Protein AF-A0A1M5CY15-F1 (afdb_monomer_lite)

Radius of gyration: 13.84 Å; chains: 1; bounding box: 31×34×30 Å

InterPro domains:
  IPR002525 Transposase IS110-like, N-terminal [PF01548] (16-61)

Secondary structure (DSSP, 8-state):
----GGGGSPTTPEEEEEE--SSEEEEEEEETTEEEEEEEEEESSHHHHHHHHHHHHHHHTT-

pLDDT: mean 88.15, std 14.29, range [43.88, 98.62]

Sequence (63 aa):
MKVSKIKQIQPNTLIVGIDIAKQTHWAQMMLQGKLIGKAFSFQNTRESFENLVTTLKAYQQKL

Foldseek 3Di:
DPDDPLVPDDAPDKDKDWDDDDFKIKIWIDHPRHTDDDIDIFTPDPVRVVVVVVVVVVVSVVD

Structure (mmCIF, N/CA/C/O backbone):
data_AF-A0A1M5CY15-F1
#
_entry.id   AF-A0A1M5CY15-F1
#
loop_
_atom_site.group_PDB
_atom_site.id
_atom_site.type_symbol
_atom_site.label_atom_id
_atom_site.label_alt_id
_atom_site.label_comp_id
_atom_site.label_asym_id
_atom_site.label_entity_id
_atom_site.label_seq_id
_atom_site.pdbx_PDB_ins_code
_atom_site.Cartn_x
_atom_site.Cartn_y
_atom_site.Cartn_z
_atom_site.occupancy
_atom_site.B_iso_or_equiv
_atom_site.auth_seq_id
_atom_site.auth_comp_id
_atom_site.auth_asym_id
_atom_site.auth_atom_id
_atom_site.pdbx_PDB_model_num
ATOM 1 N N . MET A 1 1 ? -20.129 -25.240 17.194 1.00 43.88 1 MET A N 1
ATOM 2 C CA . MET A 1 1 ? -20.284 -23.769 17.136 1.00 43.88 1 MET A CA 1
ATOM 3 C C . MET A 1 1 ? -19.120 -23.202 16.325 1.00 43.88 1 MET A C 1
ATOM 5 O O . MET A 1 1 ? -17.992 -23.266 16.793 1.00 43.88 1 MET A O 1
ATOM 9 N N . LYS A 1 2 ? -19.342 -22.778 15.069 1.00 48.66 2 LYS A N 1
ATOM 10 C CA . LYS A 1 2 ? -18.273 -22.197 14.233 1.00 48.66 2 LYS A CA 1
ATOM 11 C C . LYS A 1 2 ? -17.850 -20.874 14.867 1.00 48.66 2 LYS A C 1
ATOM 13 O O . LYS A 1 2 ? -18.651 -19.946 14.907 1.00 48.66 2 LYS A O 1
ATOM 18 N N . VAL A 1 3 ? -16.620 -20.799 15.373 1.00 52.94 3 VAL A N 1
ATOM 19 C CA . VAL A 1 3 ? -16.008 -19.531 15.783 1.00 52.94 3 VAL A CA 1
ATOM 20 C C . VAL A 1 3 ? -16.075 -18.614 14.566 1.00 52.94 3 VAL A C 1
ATOM 22 O O . VAL A 1 3 ? -15.521 -18.935 13.512 1.00 52.94 3 VAL A O 1
ATOM 25 N N . SER A 1 4 ? -16.833 -17.524 14.661 1.00 53.44 4 SER A N 1
ATOM 26 C CA . SER A 1 4 ? -16.880 -16.523 13.606 1.00 53.44 4 SER A CA 1
ATOM 27 C C . SER A 1 4 ? -15.449 -16.018 13.399 1.00 53.44 4 SER A C 1
ATOM 29 O O . SER A 1 4 ? -14.849 -15.439 14.303 1.00 53.44 4 SER A O 1
ATOM 31 N N . LYS A 1 5 ? -14.879 -16.263 12.208 1.00 54.78 5 LYS A N 1
ATOM 32 C CA . LYS A 1 5 ? -13.507 -15.860 11.817 1.00 54.78 5 LYS A CA 1
ATOM 33 C C . LYS A 1 5 ? -13.201 -14.369 12.058 1.00 54.78 5 LYS A C 1
ATOM 35 O O . LYS A 1 5 ? -12.049 -13.961 12.043 1.00 54.78 5 LYS A O 1
ATOM 40 N N . ILE A 1 6 ? -14.229 -13.566 12.321 1.00 54.66 6 ILE A N 1
ATOM 41 C CA . ILE A 1 6 ? -14.174 -12.129 12.586 1.00 54.66 6 ILE A CA 1
ATOM 42 C C . ILE A 1 6 ? -13.444 -11.794 13.906 1.00 54.66 6 ILE A C 1
ATOM 44 O O . ILE A 1 6 ? -12.942 -10.685 14.039 1.00 54.66 6 ILE A O 1
ATOM 48 N N . LYS A 1 7 ? -13.281 -12.730 14.857 1.00 59.62 7 LYS A N 1
ATOM 49 C CA . LYS A 1 7 ? -12.550 -12.463 16.119 1.00 59.62 7 LYS A CA 1
ATOM 50 C C . LYS A 1 7 ? -11.010 -12.468 16.020 1.00 59.62 7 LYS A C 1
ATOM 52 O O . LYS A 1 7 ? -10.357 -12.371 17.053 1.00 59.62 7 LYS A O 1
ATOM 57 N N . GLN A 1 8 ? -10.411 -12.593 14.830 1.00 71.56 8 GLN A N 1
ATOM 58 C CA . GLN A 1 8 ? -8.941 -12.601 14.687 1.00 71.56 8 GLN A CA 1
ATOM 59 C C . GLN A 1 8 ? -8.318 -11.213 14.494 1.00 71.56 8 GLN A C 1
ATOM 61 O O . GLN A 1 8 ? -7.132 -11.042 14.764 1.00 71.56 8 GLN A O 1
ATOM 66 N N . ILE A 1 9 ? -9.091 -10.228 14.037 1.00 81.75 9 ILE A N 1
ATOM 67 C CA . ILE A 1 9 ? -8.590 -8.869 13.821 1.00 81.75 9 ILE A CA 1
ATOM 68 C C . ILE A 1 9 ? -8.952 -8.032 15.044 1.00 81.75 9 ILE A C 1
ATOM 70 O O . ILE A 1 9 ? -10.122 -7.950 15.418 1.00 81.75 9 ILE A O 1
ATOM 74 N N . GLN A 1 10 ? -7.947 -7.425 15.675 1.00 84.81 10 GLN A N 1
ATOM 75 C CA . GLN A 1 10 ? -8.167 -6.558 16.828 1.00 84.81 10 GLN A CA 1
ATOM 76 C C . GLN A 1 10 ? -8.995 -5.329 16.414 1.00 84.81 10 GLN A C 1
ATOM 78 O O . GLN A 1 10 ? -8.828 -4.826 15.294 1.00 84.81 10 GLN A O 1
ATOM 83 N N . PRO A 1 11 ? -9.871 -4.810 17.294 1.00 82.31 11 PRO A N 1
ATOM 84 C CA . PRO A 1 11 ? -10.527 -3.529 17.064 1.00 82.31 11 PRO A CA 1
ATOM 85 C C . PRO A 1 11 ? -9.509 -2.438 16.705 1.00 82.31 11 PRO A C 1
ATOM 87 O O . PRO A 1 11 ? -8.362 -2.483 17.135 1.00 82.31 11 PRO A O 1
ATOM 90 N N . ASN A 1 12 ? -9.931 -1.471 15.893 1.00 85.12 12 ASN A N 1
ATOM 91 C CA . ASN A 1 12 ? -9.111 -0.342 15.434 1.00 85.12 12 ASN A CA 1
ATOM 92 C C . ASN A 1 12 ? -7.866 -0.729 14.611 1.00 85.12 12 ASN A C 1
ATOM 94 O O . ASN A 1 12 ? -6.976 0.090 14.399 1.00 85.12 12 ASN A O 1
ATOM 98 N N . THR A 1 13 ? -7.819 -1.949 14.071 1.00 89.31 13 THR A N 1
ATOM 99 C CA . THR A 1 13 ? -6.793 -2.328 13.092 1.00 89.31 13 THR A CA 1
ATOM 100 C C . THR A 1 13 ? -7.153 -1.775 11.712 1.00 89.31 13 THR A C 1
ATOM 102 O O . THR A 1 13 ? -8.169 -2.167 11.131 1.00 89.31 13 THR A O 1
ATOM 105 N N . LEU A 1 14 ? -6.306 -0.898 11.163 1.00 91.94 14 LEU A N 1
ATOM 106 C CA . LEU A 1 14 ? -6.378 -0.489 9.758 1.00 91.94 14 LEU A CA 1
ATOM 107 C C . LEU A 1 14 ? -5.962 -1.663 8.862 1.00 91.94 14 LEU A C 1
ATOM 109 O O . LEU A 1 14 ? -4.840 -2.158 8.955 1.00 91.94 14 LEU A O 1
ATOM 113 N N . ILE A 1 15 ? -6.861 -2.092 7.983 1.00 93.19 15 ILE A N 1
ATOM 114 C CA . ILE A 1 15 ? -6.624 -3.151 7.000 1.00 93.19 15 ILE A CA 1
ATOM 115 C C . ILE A 1 15 ? -6.364 -2.494 5.647 1.00 93.19 15 ILE A C 1
ATOM 117 O O . ILE A 1 15 ? -7.103 -1.599 5.234 1.00 93.19 15 ILE A O 1
ATOM 121 N N . VAL A 1 16 ? -5.342 -2.965 4.936 1.00 95.62 16 VAL A N 1
ATOM 122 C CA . VAL A 1 16 ? -5.006 -2.499 3.587 1.00 95.62 16 VAL A CA 1
ATOM 123 C C . VAL A 1 16 ? -4.960 -3.706 2.664 1.00 95.62 16 VAL A C 1
ATOM 125 O O . VAL A 1 16 ? -4.104 -4.574 2.815 1.00 95.62 16 VAL A O 1
ATOM 128 N N . GLY A 1 17 ? -5.905 -3.778 1.731 1.00 96.19 17 GLY A N 1
ATOM 129 C CA . GLY A 1 17 ? -5.860 -4.747 0.640 1.00 96.19 17 GLY A CA 1
ATOM 130 C C . GLY A 1 17 ? -5.061 -4.165 -0.517 1.00 96.19 17 GLY A C 1
ATOM 131 O O . GLY A 1 17 ? -5.301 -3.014 -0.883 1.00 96.19 17 GLY A O 1
ATOM 132 N N . ILE A 1 18 ? -4.124 -4.937 -1.073 1.00 98.00 18 ILE A N 1
ATOM 133 C CA . ILE A 1 18 ? -3.312 -4.517 -2.217 1.00 98.00 18 ILE A CA 1
ATOM 134 C C . ILE A 1 18 ? -3.407 -5.570 -3.318 1.00 98.00 18 ILE A C 1
ATOM 136 O O . ILE A 1 18 ? -3.065 -6.730 -3.094 1.00 98.00 18 ILE A O 1
ATOM 140 N N . ASP A 1 19 ? -3.843 -5.145 -4.499 1.00 98.12 19 ASP A N 1
ATOM 141 C CA . ASP A 1 19 ? -3.731 -5.912 -5.733 1.00 98.12 19 ASP A CA 1
ATOM 142 C C . ASP A 1 19 ? -2.388 -5.602 -6.411 1.00 98.12 19 ASP A C 1
ATOM 144 O O . ASP A 1 19 ? -2.075 -4.447 -6.726 1.00 98.12 19 ASP A O 1
ATOM 148 N N . ILE A 1 20 ? -1.562 -6.635 -6.583 1.00 97.94 20 ILE A N 1
ATOM 149 C CA . ILE A 1 20 ? -0.170 -6.517 -7.016 1.00 97.94 20 ILE A CA 1
ATOM 150 C C . ILE A 1 20 ? -0.046 -6.939 -8.483 1.00 97.94 20 ILE A C 1
ATOM 152 O O . ILE A 1 20 ? -0.089 -8.124 -8.804 1.00 97.94 20 ILE A O 1
ATOM 156 N N . ALA A 1 21 ? 0.190 -5.969 -9.373 1.00 97.44 21 ALA A N 1
ATOM 157 C CA . ALA A 1 21 ? 0.530 -6.217 -10.776 1.00 97.44 21 ALA A CA 1
ATOM 158 C C . ALA A 1 21 ? 1.997 -5.881 -11.113 1.00 97.44 21 ALA A C 1
ATOM 160 O O . ALA A 1 21 ? 2.775 -5.462 -10.263 1.00 97.44 21 ALA A O 1
ATOM 161 N N . LYS A 1 22 ? 2.391 -6.052 -12.384 1.00 98.31 22 LYS A N 1
ATOM 162 C CA . LYS A 1 22 ? 3.785 -5.857 -12.835 1.00 98.31 22 LYS A CA 1
ATOM 163 C C . LYS A 1 22 ? 4.285 -4.412 -12.728 1.00 98.31 22 LYS A C 1
ATOM 165 O O . LYS A 1 22 ? 5.465 -4.214 -12.462 1.00 98.31 22 LYS A O 1
ATOM 170 N N . GLN A 1 23 ? 3.418 -3.429 -12.979 1.00 98.06 23 GLN A N 1
ATOM 171 C CA . GLN A 1 23 ? 3.804 -2.013 -13.073 1.00 98.06 23 GLN A CA 1
ATOM 172 C C . GLN A 1 23 ? 3.042 -1.133 -12.085 1.00 98.06 23 GLN A C 1
ATOM 174 O O . GLN A 1 23 ? 3.658 -0.364 -11.363 1.00 98.06 23 GLN A O 1
ATOM 179 N N . THR A 1 24 ? 1.718 -1.261 -12.016 1.00 98.38 24 THR A N 1
ATOM 180 C CA . THR A 1 24 ? 0.875 -0.433 -11.149 1.00 98.38 24 THR A CA 1
ATOM 181 C C . THR A 1 24 ? 0.055 -1.316 -10.221 1.00 98.38 24 THR A C 1
ATOM 183 O O . THR A 1 24 ? -0.671 -2.194 -10.677 1.00 98.38 24 THR A O 1
ATOM 186 N N . HIS A 1 25 ? 0.176 -1.076 -8.923 1.00 98.44 25 HIS A N 1
ATOM 187 C CA . HIS A 1 25 ? -0.585 -1.738 -7.872 1.00 98.44 25 HIS A CA 1
ATOM 188 C C . HIS A 1 25 ? -1.791 -0.888 -7.484 1.00 98.44 25 HIS A C 1
ATOM 190 O O . HIS A 1 25 ? -1.763 0.332 -7.648 1.00 98.44 25 HIS A O 1
ATOM 196 N N . TRP A 1 26 ? -2.816 -1.519 -6.921 1.00 98.19 26 TRP A N 1
ATOM 197 C CA . TRP A 1 26 ? -3.993 -0.832 -6.391 1.00 98.19 26 TRP A CA 1
ATOM 198 C C . TRP A 1 26 ? -4.188 -1.175 -4.924 1.00 98.19 26 TRP A C 1
ATOM 200 O O . TRP A 1 26 ? -4.180 -2.344 -4.556 1.00 98.19 26 TRP A O 1
ATOM 210 N N . ALA A 1 27 ? -4.377 -0.159 -4.088 1.00 97.44 27 ALA A N 1
ATOM 211 C CA . ALA A 1 27 ? -4.614 -0.309 -2.661 1.00 97.44 27 ALA A CA 1
ATOM 212 C C . ALA A 1 27 ? -5.982 0.250 -2.260 1.00 97.44 27 ALA A C 1
ATOM 214 O O . ALA A 1 27 ? -6.421 1.288 -2.757 1.00 97.44 27 ALA A O 1
ATOM 215 N N . GLN A 1 28 ? -6.632 -0.417 -1.310 1.00 96.88 28 GLN A N 1
ATOM 216 C CA . GLN A 1 28 ? -7.850 0.054 -0.659 1.00 96.88 28 GLN A CA 1
ATOM 217 C C . GLN A 1 28 ? -7.742 -0.170 0.848 1.00 96.88 28 GLN A C 1
ATOM 219 O O . GLN A 1 28 ? -7.382 -1.251 1.318 1.00 96.88 28 GLN A O 1
ATOM 224 N N . MET A 1 29 ? -8.085 0.866 1.609 1.00 95.00 29 MET A N 1
ATOM 225 C CA . MET A 1 29 ? -8.087 0.833 3.068 1.00 95.00 29 MET A CA 1
ATOM 226 C C . MET A 1 29 ? -9.473 0.501 3.616 1.00 95.00 29 MET A C 1
ATOM 228 O O . MET A 1 29 ? -10.492 0.902 3.044 1.00 95.00 29 MET A O 1
ATOM 232 N N . MET A 1 30 ? -9.502 -0.192 4.750 1.00 93.44 30 MET A N 1
ATOM 233 C CA . MET A 1 30 ? -10.708 -0.581 5.468 1.00 93.44 30 MET A CA 1
ATOM 234 C C . MET A 1 30 ? -10.464 -0.563 6.981 1.00 93.44 30 MET A C 1
ATOM 236 O O . MET A 1 30 ? -9.418 -0.998 7.454 1.00 93.44 30 MET A O 1
ATOM 2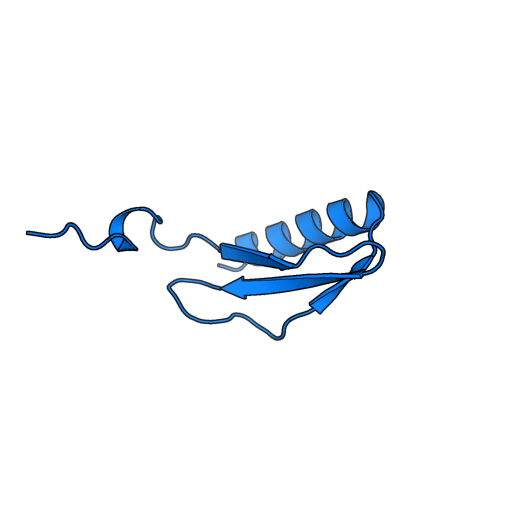40 N N . LEU A 1 31 ? -11.452 -0.114 7.749 1.00 91.50 31 LEU A N 1
ATOM 241 C CA . LEU A 1 31 ? -11.446 -0.149 9.210 1.00 91.50 31 LEU A CA 1
ATOM 242 C C . LEU A 1 31 ? -12.771 -0.721 9.693 1.00 91.50 31 LEU A C 1
ATOM 244 O O . LEU A 1 31 ? -13.830 -0.250 9.285 1.00 91.50 31 LEU A O 1
ATOM 248 N N . GLN A 1 32 ? -12.712 -1.758 10.532 1.00 88.31 32 GLN A N 1
ATOM 249 C CA . GLN A 1 32 ? -13.904 -2.419 11.089 1.00 88.31 32 GLN A CA 1
ATOM 250 C C . GLN A 1 32 ? -14.955 -2.786 10.015 1.00 88.31 32 GLN A C 1
ATOM 252 O O . GLN A 1 32 ? -16.156 -2.630 10.213 1.00 88.31 32 GLN A O 1
ATOM 257 N N . GLY A 1 33 ? -14.502 -3.253 8.847 1.00 87.06 33 GLY A N 1
ATOM 258 C CA . GLY A 1 33 ? -15.384 -3.643 7.740 1.00 87.06 33 GLY A CA 1
ATOM 259 C C . GLY A 1 33 ? -15.887 -2.491 6.861 1.00 87.06 33 GLY A C 1
ATOM 260 O O . GLY A 1 33 ? -16.572 -2.748 5.875 1.00 87.06 33 GLY A O 1
ATOM 261 N N . LYS A 1 34 ? -15.541 -1.233 7.165 1.00 90.44 34 LYS A N 1
ATOM 262 C CA . LYS A 1 34 ? -15.911 -0.061 6.362 1.00 90.44 34 LYS A CA 1
ATOM 263 C C . LYS A 1 34 ? -14.729 0.444 5.540 1.00 90.44 34 LYS A C 1
ATOM 265 O O . LYS A 1 34 ? -13.649 0.667 6.082 1.00 90.44 34 LYS A O 1
ATOM 270 N N .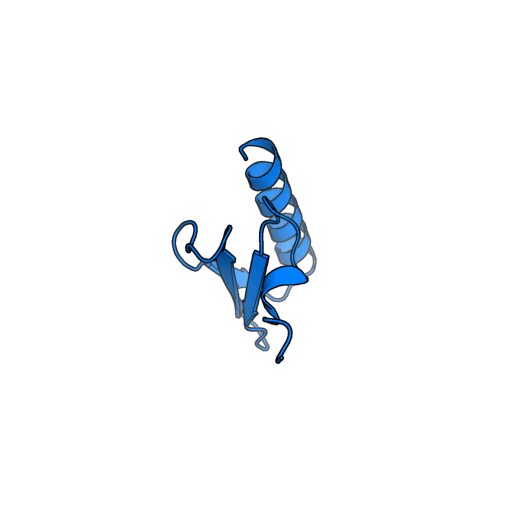 LEU A 1 35 ? -14.943 0.662 4.242 1.00 93.38 35 LEU A N 1
ATOM 271 C CA . LEU A 1 35 ? -13.937 1.255 3.360 1.00 93.38 35 LEU A CA 1
ATOM 272 C C . LEU A 1 35 ? -13.612 2.694 3.785 1.00 93.38 35 LEU A C 1
ATOM 274 O O . LEU A 1 35 ? -14.512 3.484 4.076 1.00 93.38 35 LEU A O 1
ATOM 278 N N . ILE A 1 36 ? -12.322 3.027 3.790 1.00 91.00 36 ILE A N 1
ATOM 279 C CA . ILE A 1 36 ? -11.815 4.377 4.043 1.00 91.00 36 ILE A CA 1
ATOM 280 C C . ILE A 1 36 ? -11.267 4.938 2.736 1.00 91.00 36 ILE A C 1
ATOM 282 O O . ILE A 1 36 ? -10.304 4.408 2.184 1.00 91.00 36 ILE A O 1
ATOM 286 N N . GLY A 1 37 ? -11.858 6.040 2.275 1.00 89.50 37 GLY A N 1
ATOM 287 C CA . GLY A 1 37 ? -11.447 6.706 1.042 1.00 89.50 37 GLY A CA 1
ATOM 288 C C . GLY A 1 37 ? -11.676 5.858 -0.213 1.00 89.50 37 GLY A C 1
ATOM 289 O O . GLY A 1 37 ? -12.245 4.765 -0.166 1.00 89.50 37 GLY A O 1
ATOM 290 N N . LYS A 1 38 ? -11.240 6.393 -1.355 1.00 93.75 38 LYS A N 1
ATOM 291 C CA . LYS A 1 38 ? -11.237 5.670 -2.632 1.00 93.75 38 LYS A CA 1
ATOM 292 C C . LYS A 1 38 ? -9.984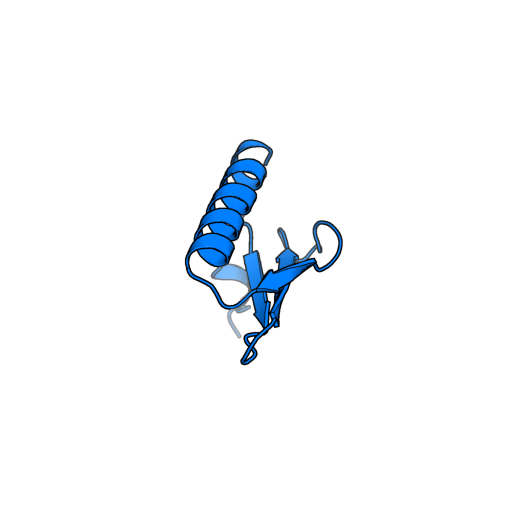 4.804 -2.745 1.00 93.75 38 LYS A C 1
ATOM 294 O O . LYS A 1 38 ? -8.948 5.145 -2.173 1.00 93.75 38 LYS A O 1
ATOM 299 N N . ALA A 1 39 ? -10.076 3.740 -3.536 1.00 96.06 39 ALA A N 1
ATOM 300 C CA . ALA A 1 39 ? -8.908 2.982 -3.951 1.00 96.06 39 ALA A CA 1
ATOM 301 C C . ALA A 1 39 ? -7.925 3.899 -4.690 1.00 96.06 39 ALA A C 1
ATOM 303 O O . ALA A 1 39 ? -8.335 4.814 -5.410 1.00 96.06 39 ALA A O 1
ATOM 304 N N . PHE A 1 40 ? -6.635 3.653 -4.504 1.00 96.75 40 PHE A N 1
ATOM 305 C CA . PHE A 1 40 ? -5.572 4.454 -5.094 1.00 96.75 40 PHE A CA 1
ATOM 306 C C . PHE A 1 40 ? -4.481 3.558 -5.664 1.00 96.75 40 PHE A C 1
ATOM 308 O O . PHE A 1 40 ? -4.229 2.461 -5.163 1.00 96.75 40 PHE A O 1
ATOM 315 N N . SER A 1 41 ? -3.840 4.032 -6.726 1.00 97.94 41 SER A N 1
ATOM 316 C CA . SER A 1 41 ? -2.780 3.305 -7.409 1.00 97.94 41 SER A CA 1
ATOM 317 C C . SER A 1 41 ? -1.394 3.794 -7.005 1.00 97.94 41 SER A C 1
ATOM 319 O O . SER A 1 41 ? -1.214 4.978 -6.725 1.00 97.94 41 SER A O 1
ATOM 321 N N . PHE A 1 42 ? -0.397 2.917 -7.066 1.00 98.31 42 PHE A N 1
ATOM 322 C CA . PHE A 1 42 ? 1.015 3.276 -6.909 1.00 98.31 42 PHE A CA 1
ATOM 323 C C . PHE A 1 42 ? 1.900 2.395 -7.800 1.00 98.31 42 PHE A C 1
ATOM 325 O O . PHE A 1 42 ? 1.475 1.327 -8.240 1.00 98.31 42 PHE A O 1
ATOM 332 N N . GLN A 1 43 ? 3.110 2.857 -8.126 1.00 98.62 43 GLN A N 1
ATOM 333 C CA . GLN A 1 43 ? 3.997 2.143 -9.051 1.00 98.62 43 GLN A CA 1
ATOM 334 C C . GLN A 1 43 ? 4.782 1.030 -8.350 1.00 98.62 43 GLN A C 1
ATOM 336 O O . GLN A 1 43 ? 5.017 1.080 -7.144 1.00 98.62 43 GLN A O 1
ATOM 341 N N . ASN A 1 44 ? 5.235 0.046 -9.125 1.00 98.25 44 ASN A N 1
ATOM 342 C CA . ASN A 1 44 ? 6.095 -1.042 -8.670 1.00 98.25 44 ASN A CA 1
ATOM 343 C C . ASN A 1 44 ? 7.550 -0.574 -8.537 1.00 98.25 44 ASN A C 1
ATOM 345 O O . ASN A 1 44 ? 8.454 -1.031 -9.236 1.00 98.25 44 ASN A O 1
ATOM 349 N N . THR A 1 45 ? 7.764 0.403 -7.660 1.00 98.56 45 THR A N 1
ATOM 350 C CA . THR A 1 45 ? 9.085 0.907 -7.293 1.00 98.56 45 THR A CA 1
ATOM 351 C C . THR A 1 45 ? 9.221 0.906 -5.781 1.00 98.56 45 THR A C 1
ATOM 353 O O . THR A 1 45 ? 8.251 1.129 -5.057 1.00 98.56 45 THR A O 1
ATOM 356 N N . ARG A 1 46 ? 10.444 0.692 -5.289 1.00 98.12 46 ARG A N 1
ATOM 357 C CA . ARG A 1 46 ? 10.738 0.728 -3.851 1.00 98.12 46 ARG A CA 1
ATOM 358 C C . ARG A 1 46 ? 10.252 2.027 -3.198 1.00 98.12 46 ARG A C 1
ATOM 360 O O . ARG A 1 46 ? 9.571 1.972 -2.181 1.00 98.12 46 ARG A O 1
ATOM 367 N N . GLU A 1 47 ? 10.550 3.165 -3.820 1.00 98.50 47 GLU A N 1
ATOM 368 C CA . GLU A 1 47 ? 10.126 4.492 -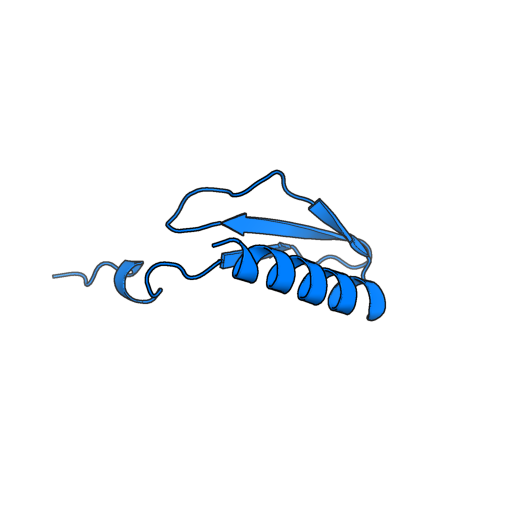3.359 1.00 98.50 47 GLU A CA 1
ATOM 369 C C . GLU A 1 47 ? 8.598 4.592 -3.220 1.00 98.50 47 GLU A C 1
ATOM 371 O O . GLU A 1 47 ? 8.090 5.088 -2.219 1.00 98.50 47 GLU A O 1
ATOM 376 N N . SER A 1 48 ? 7.837 4.052 -4.178 1.00 97.94 48 SER A N 1
ATOM 377 C CA . SER A 1 48 ? 6.370 4.063 -4.105 1.00 97.94 48 SER A CA 1
ATOM 378 C C . SER A 1 48 ? 5.838 3.229 -2.937 1.00 97.94 48 SER A C 1
ATOM 380 O O . SER A 1 48 ? 4.866 3.626 -2.294 1.00 97.94 48 SER A O 1
ATOM 382 N N . PHE A 1 49 ? 6.481 2.102 -2.616 1.00 97.88 49 PHE A N 1
ATOM 383 C CA . PHE A 1 49 ? 6.146 1.319 -1.422 1.00 97.88 49 PHE A CA 1
ATOM 384 C C . PHE A 1 49 ? 6.513 2.055 -0.123 1.00 97.88 49 PHE A C 1
ATOM 386 O O . PHE A 1 49 ? 5.744 2.022 0.838 1.00 97.88 49 PHE A O 1
ATOM 393 N N . GLU A 1 50 ? 7.644 2.760 -0.078 1.00 98.31 50 GLU A N 1
ATOM 394 C CA . GLU A 1 50 ? 8.032 3.592 1.073 1.00 98.31 50 GLU A CA 1
ATOM 395 C C . GLU A 1 50 ? 7.037 4.753 1.285 1.00 98.31 50 GLU A C 1
ATOM 397 O O . GLU A 1 50 ? 6.599 5.015 2.414 1.00 98.31 50 GLU A O 1
ATOM 40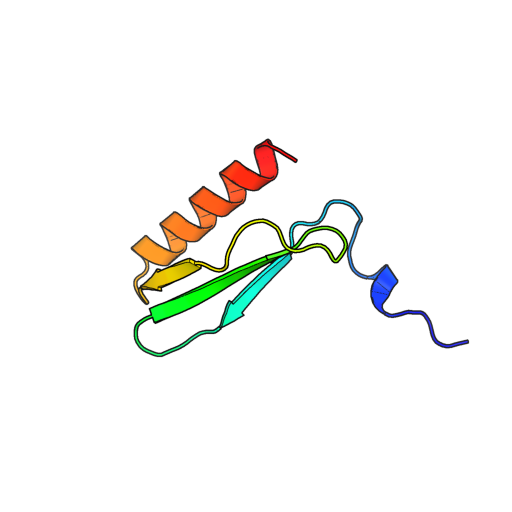2 N N . ASN A 1 51 ? 6.582 5.377 0.196 1.00 97.38 51 ASN A N 1
ATOM 403 C CA . ASN A 1 51 ? 5.535 6.401 0.206 1.00 97.38 51 ASN A CA 1
ATOM 404 C C . ASN A 1 51 ? 4.178 5.843 0.665 1.00 97.38 51 ASN A C 1
ATOM 406 O O . ASN A 1 51 ? 3.475 6.494 1.447 1.00 97.38 51 ASN A O 1
ATOM 410 N N . LEU A 1 52 ? 3.820 4.621 0.248 1.00 96.62 52 LEU A N 1
ATOM 411 C CA . LEU A 1 52 ? 2.636 3.916 0.746 1.00 96.62 52 LEU A CA 1
ATOM 412 C C . LEU A 1 52 ? 2.716 3.731 2.267 1.00 96.62 52 LEU A C 1
ATOM 414 O O . LEU A 1 52 ? 1.788 4.116 2.974 1.00 96.62 52 LEU A O 1
ATOM 418 N N . VAL A 1 53 ? 3.825 3.204 2.794 1.00 96.00 53 VAL A N 1
ATOM 419 C CA . VAL A 1 53 ? 4.004 3.006 4.246 1.00 96.00 53 VAL A CA 1
ATOM 420 C C . VAL A 1 53 ? 3.898 4.329 5.008 1.00 96.00 53 VAL A C 1
ATOM 422 O O . VAL A 1 53 ? 3.237 4.391 6.045 1.00 96.00 53 VAL A O 1
ATOM 425 N N . THR A 1 54 ? 4.508 5.395 4.489 1.00 95.81 54 THR A N 1
ATOM 426 C CA . THR A 1 54 ? 4.428 6.742 5.077 1.00 95.81 54 THR A CA 1
ATOM 427 C C . THR A 1 54 ? 2.988 7.249 5.123 1.00 95.81 54 THR A C 1
ATOM 429 O O . THR A 1 54 ? 2.520 7.703 6.169 1.00 95.81 54 THR A O 1
ATOM 432 N N . THR A 1 55 ? 2.251 7.089 4.023 1.00 92.00 55 THR A N 1
ATOM 433 C CA . THR A 1 55 ? 0.828 7.441 3.936 1.00 92.00 55 THR A CA 1
ATOM 434 C C . THR A 1 55 ? 0.007 6.683 4.978 1.00 92.00 55 THR A C 1
ATOM 436 O O . THR A 1 55 ? -0.761 7.290 5.723 1.00 92.00 55 THR A O 1
ATOM 439 N N . LEU A 1 56 ? 0.201 5.366 5.090 1.00 93.19 56 LEU A N 1
ATOM 440 C CA . LEU A 1 56 ? -0.534 4.526 6.039 1.00 93.19 56 LEU A CA 1
ATOM 441 C C . LEU A 1 56 ? -0.256 4.904 7.500 1.00 93.19 56 LEU A C 1
ATOM 443 O O . LEU A 1 56 ? -1.189 4.964 8.299 1.00 93.19 56 LEU A O 1
ATOM 447 N N . LYS A 1 57 ? 0.994 5.234 7.848 1.00 92.25 57 LYS A N 1
ATOM 448 C CA . LYS A 1 57 ? 1.350 5.733 9.188 1.00 92.25 57 LYS A CA 1
ATOM 449 C C . LYS A 1 57 ? 0.651 7.053 9.516 1.00 92.25 57 LYS A C 1
ATOM 451 O O . LYS A 1 57 ? 0.158 7.220 10.628 1.00 92.25 57 LYS A O 1
ATOM 456 N N . ALA A 1 58 ? 0.561 7.968 8.550 1.00 89.62 58 ALA A N 1
ATOM 457 C CA . ALA A 1 58 ? -0.156 9.229 8.731 1.00 89.62 58 ALA A CA 1
ATOM 458 C C . ALA A 1 58 ? -1.668 9.019 8.937 1.00 89.62 58 ALA A C 1
ATOM 460 O O . ALA A 1 58 ? -2.297 9.785 9.664 1.00 89.62 58 ALA A O 1
ATOM 461 N N . TYR A 1 59 ? -2.256 7.978 8.334 1.00 85.44 59 TYR A N 1
ATOM 462 C CA . TYR A 1 59 ? -3.635 7.578 8.626 1.00 85.44 59 TYR A CA 1
ATOM 463 C C . TYR A 1 59 ? -3.7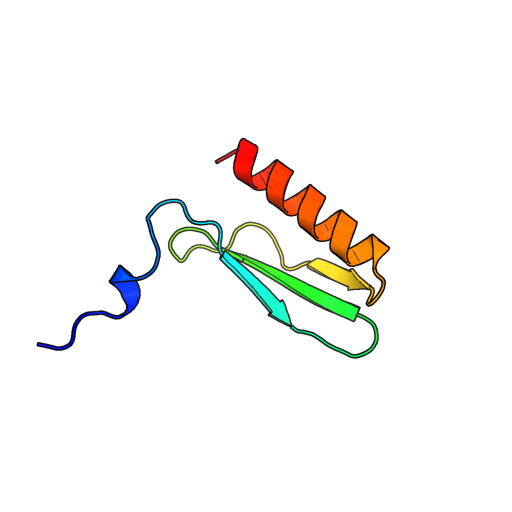81 6.978 10.025 1.00 85.44 59 TYR A C 1
ATOM 465 O O . TYR A 1 59 ? -4.711 7.349 10.729 1.00 85.44 59 TYR A O 1
ATOM 473 N N . GLN A 1 60 ? -2.861 6.110 10.455 1.00 82.69 60 GLN A N 1
ATOM 474 C CA . GLN A 1 60 ? -2.898 5.522 11.800 1.00 82.69 60 GLN A CA 1
ATOM 475 C C . GLN A 1 60 ? -2.834 6.572 12.917 1.00 82.69 60 GLN A C 1
ATOM 477 O O . GLN A 1 60 ? -3.488 6.396 13.931 1.00 82.69 60 GLN A O 1
ATOM 482 N N . GLN A 1 61 ? -2.102 7.674 12.729 1.00 82.75 61 GLN A N 1
ATOM 483 C CA . GLN A 1 61 ? -2.041 8.774 13.707 1.00 82.75 61 GLN A CA 1
ATOM 484 C C . GLN A 1 61 ? -3.353 9.570 13.839 1.00 82.75 61 GLN A C 1
ATOM 486 O O . GLN A 1 61 ? -3.498 10.347 14.778 1.00 82.75 61 GLN A O 1
ATOM 491 N N . LYS A 1 62 ? -4.277 9.430 12.881 1.00 75.56 62 LYS A N 1
ATOM 492 C CA . LYS A 1 62 ? -5.570 10.135 12.851 1.00 75.56 62 LYS A CA 1
ATOM 493 C C . LYS A 1 62 ? -6.741 9.274 13.337 1.00 75.56 62 LYS A C 1
ATOM 495 O O . LYS A 1 62 ? -7.858 9.787 13.395 1.00 75.56 62 LYS A O 1
ATOM 500 N N . LEU A 1 63 ? -6.503 7.985 13.587 1.00 68.31 63 LEU A N 1
ATOM 501 C CA . LEU A 1 63 ? -7.478 7.019 14.104 1.00 68.31 63 LEU A CA 1
ATOM 502 C C . LEU A 1 63 ? -7.414 6.961 15.631 1.00 68.31 63 LEU A C 1
ATOM 504 O O . LEU A 1 63 ? -8.489 6.734 16.227 1.00 68.31 63 LEU A O 1
#

Organism: NCBI:txid1121429